Protein AF-H6NMC0-F1 (afdb_monomer_lite)

Structure (mmCIF, N/CA/C/O backbone):
data_AF-H6NMC0-F1
#
_entry.id   AF-H6NMC0-F1
#
loop_
_atom_site.group_PDB
_atom_site.id
_atom_site.type_symbol
_atom_site.label_atom_id
_atom_site.label_alt_id
_atom_site.label_comp_id
_atom_site.label_asym_id
_atom_site.label_entity_id
_atom_site.label_seq_id
_atom_site.pdbx_PDB_ins_code
_atom_site.Cartn_x
_atom_site.Cartn_y
_atom_site.Cartn_z
_atom_site.occupancy
_atom_site.B_iso_or_equiv
_atom_site.auth_seq_id
_atom_site.auth_comp_id
_atom_site.auth_asym_id
_atom_site.auth_atom_id
_atom_site.pdbx_PDB_model_num
ATOM 1 N N . MET A 1 1 ? -1.147 -31.327 -18.071 1.00 37.16 1 MET A N 1
ATOM 2 C CA . MET A 1 1 ? -0.673 -30.340 -17.077 1.00 37.16 1 MET A CA 1
ATOM 3 C C . MET A 1 1 ? -1.137 -28.963 -17.533 1.00 37.16 1 MET A C 1
ATOM 5 O O . MET A 1 1 ? -0.573 -28.485 -18.507 1.00 37.16 1 MET A O 1
ATOM 9 N N . PRO A 1 2 ? -2.196 -28.378 -16.947 1.00 47.16 2 PRO A N 1
ATOM 10 C CA . PRO A 1 2 ? -2.713 -27.077 -17.358 1.00 47.16 2 PRO A CA 1
ATOM 11 C C . PRO A 1 2 ? -2.419 -25.996 -16.307 1.00 47.16 2 PRO A C 1
ATOM 13 O O . PRO A 1 2 ? -2.802 -26.132 -15.151 1.00 47.16 2 PRO A O 1
ATOM 16 N N . ALA A 1 3 ? -1.753 -24.928 -16.734 1.00 42.31 3 ALA A N 1
ATOM 17 C CA . ALA A 1 3 ? -1.979 -23.556 -16.263 1.00 42.31 3 ALA A CA 1
ATOM 18 C C . ALA A 1 3 ? -1.480 -22.569 -17.339 1.00 42.31 3 ALA A C 1
ATOM 20 O O . ALA A 1 3 ? -0.868 -21.547 -17.054 1.00 42.31 3 ALA A O 1
ATOM 21 N N . ALA A 1 4 ? -1.718 -22.932 -18.603 1.00 42.09 4 ALA A N 1
ATOM 22 C CA . ALA A 1 4 ? -1.765 -22.002 -19.717 1.00 42.09 4 ALA A CA 1
ATOM 23 C C . ALA A 1 4 ? -3.139 -21.322 -19.648 1.00 42.09 4 ALA A C 1
ATOM 25 O O . ALA A 1 4 ? -4.124 -21.895 -20.104 1.00 42.09 4 ALA A O 1
ATOM 26 N N . ALA A 1 5 ? -3.213 -20.192 -18.949 1.00 43.25 5 ALA A N 1
ATOM 27 C CA . ALA A 1 5 ? -4.361 -19.284 -18.938 1.00 43.25 5 ALA A CA 1
ATOM 28 C C . ALA A 1 5 ? -3.937 -17.951 -18.296 1.00 43.25 5 ALA A C 1
ATOM 30 O O . ALA A 1 5 ? -4.336 -17.628 -1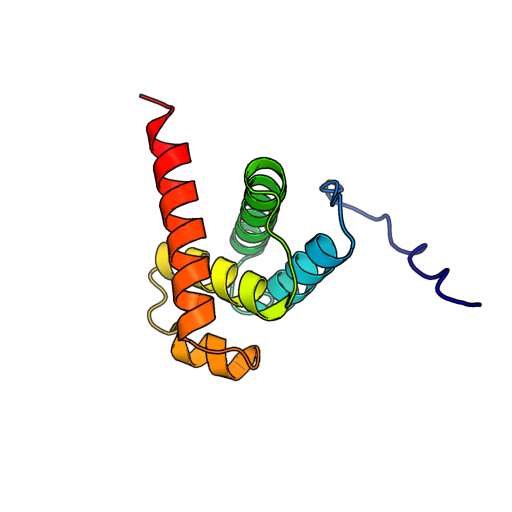7.183 1.00 43.25 5 ALA A O 1
ATOM 31 N N . ALA A 1 6 ? -3.067 -17.217 -18.985 1.00 46.19 6 ALA A N 1
ATOM 32 C CA . ALA A 1 6 ? -2.871 -15.779 -18.777 1.00 46.19 6 ALA A CA 1
ATOM 33 C C . ALA A 1 6 ? -2.675 -15.072 -20.132 1.00 46.19 6 ALA A C 1
ATOM 35 O O . ALA A 1 6 ? -2.026 -14.038 -20.238 1.00 46.19 6 ALA A O 1
ATOM 36 N N . GLU A 1 7 ? -3.225 -15.665 -21.190 1.00 54.56 7 GLU A N 1
ATOM 37 C CA . GLU A 1 7 ? -3.480 -14.968 -22.440 1.00 54.56 7 GLU A CA 1
ATOM 38 C C . GLU A 1 7 ? -4.963 -14.612 -22.382 1.00 54.56 7 GLU A C 1
ATOM 40 O O . GLU A 1 7 ? -5.767 -15.537 -22.324 1.00 54.56 7 GLU A O 1
ATOM 45 N N . GLU A 1 8 ? -5.272 -13.317 -22.225 1.00 49.88 8 GLU A N 1
ATOM 46 C CA . GLU A 1 8 ? -6.530 -12.590 -22.522 1.00 49.88 8 GLU A CA 1
ATOM 47 C C . GLU A 1 8 ? -6.623 -11.352 -21.596 1.00 49.88 8 GLU A C 1
ATOM 49 O O . GLU A 1 8 ? -7.118 -11.455 -20.477 1.00 49.88 8 GLU A O 1
ATOM 54 N N . ALA A 1 9 ? -6.101 -10.201 -22.063 1.00 40.97 9 ALA A N 1
ATOM 55 C CA . ALA A 1 9 ? -6.575 -8.817 -21.813 1.00 40.97 9 ALA A CA 1
ATOM 56 C C . ALA A 1 9 ? -5.459 -7.758 -21.983 1.00 40.97 9 ALA A C 1
ATOM 58 O O . ALA A 1 9 ? -5.190 -6.946 -21.101 1.00 40.97 9 ALA A O 1
ATOM 59 N N . CYS A 1 10 ? -4.834 -7.700 -23.163 1.00 33.59 10 CYS A N 1
ATOM 60 C CA . CYS A 1 10 ? -4.203 -6.458 -23.602 1.00 33.59 10 CYS A CA 1
ATOM 61 C C . CYS A 1 10 ? -5.309 -5.542 -24.145 1.00 33.59 10 CYS A C 1
ATOM 63 O O . CYS A 1 10 ? -5.730 -5.676 -25.293 1.00 33.59 10 CYS A O 1
ATOM 65 N N . SER A 1 11 ? -5.830 -4.639 -23.318 1.00 40.38 11 SER A N 1
ATOM 66 C CA . SER A 1 11 ? -6.494 -3.426 -23.801 1.00 40.38 11 SER A CA 1
ATOM 67 C C . SER A 1 11 ? -6.404 -2.306 -22.769 1.00 40.38 11 SER A C 1
ATOM 69 O O . SER A 1 11 ? -7.081 -2.315 -21.750 1.00 40.38 11 SER A O 1
ATOM 71 N N . ALA A 1 12 ? -5.582 -1.325 -23.146 1.00 42.84 12 ALA A N 1
ATOM 72 C CA . ALA A 1 12 ? -5.560 0.066 -22.707 1.00 42.84 12 ALA A CA 1
ATOM 73 C C . ALA A 1 12 ? -5.052 0.383 -21.286 1.00 42.84 12 ALA A C 1
ATOM 75 O O . ALA A 1 12 ? -5.828 0.625 -20.368 1.00 42.84 12 ALA A O 1
ATOM 76 N N . GLY A 1 13 ? -3.729 0.577 -21.192 1.00 38.56 13 GLY A N 1
ATOM 77 C CA . GLY A 1 13 ? -3.136 1.578 -20.296 1.00 38.56 13 GLY A CA 1
ATOM 78 C C . GLY A 1 13 ? -1.835 1.141 -19.630 1.00 38.56 13 GLY A C 1
ATOM 79 O O . GLY A 1 13 ? -1.877 0.735 -18.481 1.00 38.56 13 GLY A O 1
ATOM 80 N N . GLU A 1 14 ? -0.704 1.269 -20.335 1.00 42.09 14 GLU A N 1
ATOM 81 C CA . GLU A 1 14 ? 0.666 1.139 -19.796 1.00 42.09 14 GLU A CA 1
ATOM 82 C C . GLU A 1 14 ? 0.930 -0.188 -19.049 1.00 42.09 14 GLU A C 1
ATOM 84 O O . GLU A 1 14 ? 0.782 -0.292 -17.833 1.00 42.09 14 GLU A O 1
ATOM 89 N N . ALA A 1 15 ? 1.324 -1.236 -19.781 1.00 48.22 15 ALA A N 1
ATOM 90 C CA . ALA A 1 15 ? 1.654 -2.534 -19.193 1.00 48.22 15 ALA A CA 1
ATOM 91 C C . ALA A 1 15 ? 2.910 -2.425 -18.309 1.00 48.22 15 ALA A C 1
ATOM 93 O O . ALA A 1 15 ? 4.037 -2.593 -18.776 1.00 48.22 15 ALA A O 1
ATOM 94 N N . LEU A 1 16 ? 2.712 -2.125 -17.025 1.00 57.19 16 LEU A N 1
ATOM 95 C CA . LEU A 1 16 ? 3.740 -2.231 -15.995 1.00 57.19 16 LEU A CA 1
ATOM 96 C C . LEU A 1 16 ? 4.288 -3.662 -16.030 1.00 57.19 16 LEU A C 1
ATOM 98 O O . LEU A 1 16 ? 3.554 -4.619 -15.796 1.00 57.19 16 LEU A O 1
ATOM 102 N N . GLN A 1 17 ? 5.564 -3.818 -16.389 1.00 58.62 17 GLN A N 1
ATOM 103 C CA . GLN A 1 17 ? 6.180 -5.136 -16.516 1.00 58.62 17 GLN A CA 1
ATOM 104 C C . GLN A 1 17 ? 6.380 -5.741 -15.125 1.00 58.62 17 GLN A C 1
ATOM 106 O O . GLN A 1 17 ? 7.329 -5.411 -14.412 1.00 58.62 17 GLN A O 1
ATOM 111 N N . TRP A 1 18 ? 5.469 -6.621 -14.721 1.00 69.19 18 TRP A N 1
ATOM 112 C CA . TRP A 1 18 ? 5.599 -7.398 -13.496 1.00 69.19 18 TRP A CA 1
ATOM 113 C C . TRP A 1 18 ? 6.515 -8.592 -13.756 1.00 69.19 18 TRP A C 1
ATOM 115 O O . TRP A 1 18 ? 6.207 -9.467 -14.558 1.00 69.19 18 TRP A O 1
ATOM 125 N N . ASN A 1 19 ? 7.658 -8.637 -13.072 1.00 66.31 19 ASN A N 1
ATOM 126 C CA . ASN A 1 19 ? 8.630 -9.720 -13.248 1.00 66.31 19 ASN A CA 1
ATOM 127 C C . ASN A 1 19 ? 8.184 -11.048 -12.595 1.00 66.31 19 ASN A C 1
ATOM 129 O O . ASN A 1 19 ? 8.813 -12.080 -12.811 1.00 66.31 19 ASN A O 1
ATOM 133 N N . ASP A 1 20 ? 7.113 -11.016 -11.795 1.00 73.31 20 ASP A N 1
ATOM 134 C CA . ASP A 1 20 ? 6.547 -12.153 -11.071 1.00 73.31 20 ASP A CA 1
ATOM 135 C C . ASP A 1 20 ? 5.008 -12.077 -11.110 1.00 73.31 20 ASP A C 1
ATOM 137 O O . ASP A 1 20 ? 4.452 -11.006 -10.835 1.00 73.31 20 ASP A O 1
ATOM 141 N N . PRO A 1 21 ? 4.294 -13.194 -11.354 1.00 77.06 21 PRO A N 1
ATOM 142 C CA . PRO A 1 21 ? 2.824 -13.220 -11.361 1.00 77.06 21 PRO A CA 1
ATOM 143 C C . PRO A 1 21 ? 2.227 -12.851 -9.995 1.00 77.06 21 PRO A C 1
ATOM 145 O O . PRO A 1 21 ? 1.111 -12.353 -9.891 1.00 77.06 21 PRO A O 1
ATOM 148 N N . LEU A 1 22 ? 3.000 -13.034 -8.922 1.00 80.00 22 LEU A N 1
ATOM 149 C CA . LEU A 1 22 ? 2.625 -12.610 -7.577 1.00 80.00 22 LEU A CA 1
ATOM 150 C C . LEU A 1 22 ? 2.565 -11.083 -7.443 1.00 80.00 22 LEU A C 1
ATOM 152 O O . LEU A 1 22 ? 1.771 -10.578 -6.654 1.00 80.00 22 LEU A O 1
ATOM 156 N N . TYR A 1 23 ? 3.391 -10.340 -8.184 1.00 81.44 23 TYR A N 1
ATOM 157 C CA . TYR A 1 23 ? 3.376 -8.876 -8.147 1.00 81.44 23 TYR A CA 1
ATOM 158 C C . TYR A 1 23 ? 2.158 -8.315 -8.872 1.00 81.44 23 TYR A C 1
ATOM 160 O O . TYR A 1 23 ? 1.529 -7.387 -8.364 1.00 81.44 23 TYR A O 1
ATOM 168 N N . GLU A 1 24 ? 1.793 -8.923 -9.999 1.00 81.00 24 GLU A N 1
ATOM 169 C CA . GLU A 1 24 ? 0.562 -8.605 -10.720 1.00 81.00 24 GLU A CA 1
ATOM 170 C C . GLU A 1 24 ? -0.673 -8.895 -9.858 1.00 81.00 24 GLU A C 1
ATOM 172 O O . GLU A 1 24 ? -1.555 -8.048 -9.733 1.00 81.00 24 GLU A O 1
ATOM 177 N N . GLN A 1 25 ? -0.699 -10.039 -9.168 1.00 83.00 25 GLN A N 1
ATOM 178 C CA . GLN A 1 25 ? -1.808 -10.392 -8.282 1.00 83.00 25 GLN A CA 1
ATOM 179 C C . GLN A 1 25 ? -1.984 -9.386 -7.132 1.00 83.00 25 GLN A C 1
ATOM 181 O O . GLN A 1 25 ? -3.109 -9.007 -6.817 1.00 83.00 25 GLN A O 1
ATOM 186 N N . VAL A 1 26 ? -0.884 -8.896 -6.543 1.00 84.31 26 VAL A N 1
ATOM 187 C CA . VAL A 1 26 ? -0.943 -7.818 -5.538 1.00 84.31 26 VAL A CA 1
ATOM 188 C C . VAL A 1 26 ? -1.543 -6.547 -6.126 1.00 84.31 26 VAL A C 1
ATOM 190 O O . VAL A 1 26 ? -2.369 -5.921 -5.468 1.00 84.31 26 VAL A O 1
ATOM 193 N N . ALA A 1 27 ? -1.131 -6.160 -7.337 1.00 83.62 27 ALA A N 1
ATOM 194 C CA . ALA A 1 27 ? -1.664 -4.979 -8.004 1.00 83.62 27 ALA A CA 1
ATOM 195 C C . ALA A 1 27 ? -3.171 -5.121 -8.258 1.00 83.62 27 ALA A C 1
ATOM 197 O O . ALA A 1 27 ? -3.917 -4.185 -7.992 1.00 83.62 27 ALA A O 1
ATOM 198 N N . HIS A 1 28 ? -3.624 -6.303 -8.680 1.00 82.94 28 HIS A N 1
ATOM 199 C CA . HIS A 1 28 ? -5.041 -6.589 -8.886 1.00 82.94 28 HIS A CA 1
ATOM 200 C C . HIS A 1 28 ? -5.842 -6.486 -7.582 1.00 82.94 28 HIS A C 1
ATOM 202 O O . HIS A 1 28 ? -6.800 -5.720 -7.514 1.00 82.94 28 HIS A O 1
ATOM 208 N N . GLU A 1 29 ? -5.419 -7.183 -6.520 1.00 83.75 29 GLU A N 1
ATOM 209 C CA . GLU A 1 29 ? -6.089 -7.135 -5.209 1.00 83.75 29 GLU A CA 1
ATOM 210 C C . GLU A 1 29 ? -6.120 -5.712 -4.631 1.00 83.75 29 GLU A C 1
ATOM 212 O O . GLU A 1 29 ? -7.113 -5.291 -4.038 1.00 83.75 29 GLU A O 1
ATOM 217 N N . LEU A 1 30 ? -5.036 -4.957 -4.821 1.00 83.75 30 LEU A N 1
ATOM 218 C CA . LEU A 1 30 ? -4.932 -3.559 -4.418 1.00 83.75 30 LEU A CA 1
ATOM 219 C C . LEU A 1 30 ? -5.924 -2.680 -5.187 1.00 83.75 30 LEU A C 1
ATOM 221 O O . LEU A 1 30 ? -6.651 -1.896 -4.577 1.00 83.75 30 LEU A O 1
ATOM 225 N N . THR A 1 31 ? -5.959 -2.809 -6.514 1.00 83.50 31 THR A N 1
ATOM 226 C CA . THR A 1 31 ? -6.875 -2.059 -7.374 1.00 83.50 31 THR A CA 1
ATOM 227 C C . THR A 1 31 ? -8.320 -2.385 -7.036 1.00 83.50 31 THR A C 1
ATOM 229 O O . THR A 1 31 ? -9.106 -1.461 -6.854 1.00 83.50 31 THR A O 1
ATOM 232 N N . GLU A 1 32 ? -8.679 -3.656 -6.867 1.00 82.88 32 GLU A N 1
ATOM 233 C CA . GLU A 1 32 ? -10.025 -4.054 -6.439 1.00 82.88 32 GLU A CA 1
ATOM 234 C C . GLU A 1 32 ? -10.373 -3.508 -5.048 1.00 82.88 32 GLU A C 1
ATOM 236 O O . GLU A 1 32 ? -11.472 -2.996 -4.842 1.00 82.88 32 GLU A O 1
ATOM 241 N N . GLY A 1 33 ? -9.430 -3.556 -4.101 1.00 75.19 33 GLY A N 1
ATOM 242 C CA . GLY A 1 33 ? -9.618 -3.044 -2.742 1.00 75.19 33 GLY A CA 1
ATOM 243 C C . GLY A 1 33 ? -9.826 -1.527 -2.680 1.00 75.19 33 GLY A C 1
ATOM 244 O O . GLY A 1 33 ? -10.590 -1.038 -1.833 1.00 75.19 33 GLY A O 1
ATOM 245 N N . MET A 1 34 ? -9.186 -0.798 -3.601 1.00 76.88 34 MET A N 1
ATOM 246 C CA . MET A 1 34 ? -9.307 0.651 -3.736 1.00 76.88 34 MET A CA 1
ATOM 247 C C . MET A 1 34 ? -10.465 1.108 -4.626 1.00 76.88 34 MET A C 1
ATOM 249 O O . MET A 1 34 ? -10.988 2.212 -4.433 1.00 76.88 34 MET A O 1
ATOM 253 N N . THR A 1 35 ? -10.872 0.288 -5.593 1.00 77.56 35 THR A N 1
ATOM 254 C CA . THR A 1 35 ? -11.953 0.616 -6.524 1.00 77.56 35 THR A CA 1
ATOM 255 C C . THR A 1 35 ? -13.235 0.882 -5.738 1.00 77.56 35 THR A C 1
ATOM 257 O O . THR A 1 35 ? -13.660 0.095 -4.894 1.00 77.56 35 THR A O 1
ATOM 260 N N . GLY A 1 36 ? -13.837 2.051 -5.967 1.00 76.50 36 GLY A N 1
ATOM 261 C CA . GLY A 1 36 ? -15.031 2.508 -5.249 1.00 76.50 36 GLY A CA 1
ATOM 262 C C . GLY A 1 36 ? -14.768 3.242 -3.925 1.00 76.50 36 GLY A C 1
ATOM 263 O O . GLY A 1 36 ? -15.713 3.780 -3.352 1.00 76.50 36 GLY A O 1
ATOM 264 N N . ARG A 1 37 ? -13.517 3.312 -3.441 1.00 73.69 37 ARG A N 1
ATOM 265 C CA . ARG A 1 37 ? -13.125 4.130 -2.271 1.00 73.69 37 ARG A CA 1
ATOM 266 C C . ARG A 1 37 ? -12.139 5.249 -2.597 1.00 73.69 37 ARG A C 1
ATOM 268 O O . ARG A 1 37 ? -12.113 6.242 -1.876 1.00 73.69 37 ARG A O 1
ATOM 275 N N . TYR A 1 38 ? -11.347 5.078 -3.649 1.00 80.69 38 TYR A N 1
ATOM 276 C CA . TYR A 1 38 ? -10.324 6.020 -4.094 1.00 80.69 38 TYR A CA 1
ATOM 277 C C . TYR A 1 38 ? -10.561 6.409 -5.555 1.00 80.69 38 TYR A C 1
ATOM 279 O O . TYR A 1 38 ? -11.237 5.676 -6.282 1.00 80.69 38 TYR A O 1
ATOM 287 N N . GLY A 1 39 ? -10.018 7.552 -5.981 1.00 80.44 39 GLY A N 1
ATOM 288 C CA . GLY A 1 39 ? -10.053 7.962 -7.380 1.00 80.44 39 GLY A CA 1
ATOM 289 C C . GLY A 1 39 ? -9.085 7.154 -8.247 1.00 80.44 39 GLY A C 1
ATOM 290 O O . GLY A 1 39 ? -8.113 6.572 -7.761 1.00 80.44 39 GLY A O 1
ATOM 291 N N . ASP A 1 40 ? -9.312 7.152 -9.559 1.00 80.50 40 ASP A N 1
ATOM 292 C CA . ASP A 1 40 ? -8.451 6.478 -10.540 1.00 80.50 40 ASP A CA 1
ATOM 293 C C . ASP A 1 40 ? -6.990 6.968 -10.513 1.00 80.50 40 ASP A C 1
ATOM 295 O O . ASP A 1 40 ? -6.073 6.241 -10.902 1.00 80.50 40 ASP A O 1
ATOM 299 N N . GLU A 1 41 ? -6.749 8.209 -10.084 1.00 80.56 41 GLU A N 1
ATOM 300 C CA . GLU A 1 41 ? -5.400 8.762 -9.896 1.00 80.56 41 GLU A CA 1
ATOM 301 C C . GLU A 1 41 ? -4.692 8.156 -8.679 1.00 80.56 41 GLU A C 1
ATOM 303 O O . GLU A 1 41 ? -3.514 7.794 -8.764 1.00 80.56 41 GLU A O 1
ATOM 308 N N . GLU A 1 42 ? -5.407 7.965 -7.569 1.00 81.19 42 GLU A N 1
ATOM 309 C CA . GLU A 1 42 ? -4.875 7.303 -6.378 1.00 81.19 42 GLU A CA 1
ATOM 310 C C . GLU A 1 42 ? -4.563 5.836 -6.657 1.00 81.19 42 GLU A C 1
ATOM 312 O O . GLU A 1 42 ? -3.498 5.359 -6.269 1.00 81.19 42 GLU A O 1
ATOM 317 N N . ILE A 1 43 ? -5.459 5.137 -7.361 1.00 85.06 43 ILE A N 1
ATOM 318 C CA . ILE A 1 43 ? -5.268 3.733 -7.745 1.00 85.06 43 ILE A CA 1
ATOM 319 C C . ILE A 1 43 ? -4.024 3.601 -8.623 1.00 85.06 43 ILE A C 1
ATOM 321 O O . ILE A 1 43 ? -3.140 2.798 -8.326 1.00 85.06 43 ILE A O 1
ATOM 325 N N . ARG A 1 44 ? -3.897 4.433 -9.665 1.00 82.44 44 ARG A N 1
ATOM 326 C CA . ARG A 1 44 ? -2.697 4.443 -10.516 1.00 82.44 44 ARG A CA 1
ATOM 327 C C . ARG A 1 44 ? -1.435 4.762 -9.724 1.00 82.44 44 ARG A C 1
ATOM 329 O O . ARG A 1 44 ? -0.419 4.101 -9.918 1.00 82.44 44 ARG A O 1
ATOM 336 N N . SER A 1 45 ? -1.504 5.714 -8.797 1.00 81.81 45 SER A N 1
ATOM 337 C CA . SER A 1 45 ? -0.382 6.051 -7.916 1.00 81.81 45 SER A CA 1
ATOM 338 C C . SER A 1 45 ? 0.015 4.882 -7.012 1.00 81.81 45 SER A C 1
ATOM 340 O O . SER A 1 45 ? 1.202 4.638 -6.807 1.00 81.81 45 SER A O 1
ATOM 342 N N . ALA A 1 46 ? -0.961 4.143 -6.484 1.00 83.50 46 ALA A N 1
ATOM 343 C CA . ALA A 1 46 ? -0.743 2.971 -5.646 1.00 83.50 46 ALA A CA 1
ATOM 344 C C . ALA A 1 46 ? -0.038 1.851 -6.424 1.00 83.50 46 ALA A C 1
ATOM 346 O O . ALA A 1 46 ? 0.955 1.293 -5.956 1.00 83.50 46 ALA A O 1
ATOM 347 N N . VAL A 1 47 ? -0.518 1.568 -7.637 1.00 83.69 47 VAL A N 1
ATOM 348 C CA . VAL A 1 47 ? 0.040 0.538 -8.519 1.00 83.69 47 VAL A CA 1
ATOM 349 C C . VAL A 1 47 ? 1.440 0.925 -9.013 1.00 83.69 47 VAL A C 1
ATOM 351 O O . VAL A 1 47 ? 2.340 0.088 -9.001 1.00 83.69 47 VAL A O 1
ATOM 354 N N . ALA A 1 48 ? 1.667 2.191 -9.373 1.00 82.50 48 ALA A N 1
ATOM 355 C CA . ALA A 1 48 ? 2.989 2.683 -9.766 1.00 82.50 48 ALA A CA 1
ATOM 356 C C . ALA A 1 48 ? 4.005 2.585 -8.616 1.00 82.50 48 ALA A C 1
ATOM 358 O O . ALA A 1 48 ? 5.137 2.148 -8.814 1.00 82.50 48 ALA A O 1
ATOM 359 N N . LEU A 1 49 ? 3.585 2.931 -7.395 1.00 81.94 49 LEU A N 1
ATOM 360 C CA . LEU A 1 49 ? 4.413 2.794 -6.198 1.00 81.94 49 LEU A CA 1
ATOM 361 C C . LEU A 1 49 ? 4.756 1.333 -5.913 1.00 81.94 49 LEU A C 1
ATOM 363 O O . LEU A 1 49 ? 5.899 1.015 -5.587 1.00 81.94 49 LEU A O 1
ATOM 367 N N . TRP A 1 50 ? 3.772 0.443 -6.051 1.00 85.12 50 TR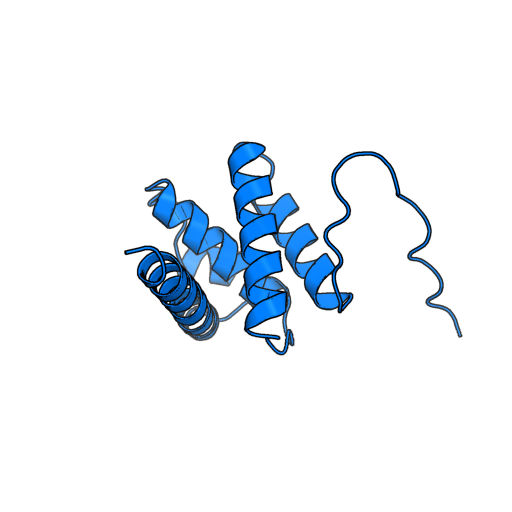P A N 1
ATOM 368 C CA . TRP A 1 50 ? 3.994 -0.990 -5.930 1.00 85.12 50 TRP A CA 1
ATOM 369 C C . TRP A 1 50 ? 5.000 -1.491 -6.973 1.00 85.12 50 TRP A C 1
ATOM 371 O O . TRP A 1 50 ? 5.919 -2.229 -6.624 1.00 85.12 50 TRP A O 1
ATOM 381 N N . ASN A 1 51 ? 4.896 -1.033 -8.223 1.00 82.38 51 ASN A N 1
ATOM 382 C CA . ASN A 1 51 ? 5.838 -1.389 -9.278 1.00 82.38 51 ASN A CA 1
ATOM 383 C C . ASN A 1 51 ? 7.275 -0.961 -8.948 1.00 82.38 51 ASN A C 1
ATOM 385 O O . ASN A 1 51 ? 8.161 -1.817 -8.917 1.00 82.38 51 ASN A O 1
ATOM 389 N N . ASP A 1 52 ? 7.499 0.307 -8.592 1.00 82.38 52 ASP A N 1
ATOM 390 C CA . ASP A 1 52 ? 8.838 0.799 -8.229 1.00 82.38 52 ASP A CA 1
ATOM 391 C C . ASP A 1 52 ? 9.413 0.026 -7.026 1.00 82.38 52 ASP A C 1
ATOM 393 O O . ASP A 1 52 ? 10.561 -0.424 -7.053 1.00 82.38 52 ASP A O 1
ATOM 397 N N . PHE A 1 53 ? 8.585 -0.252 -6.014 1.00 81.00 53 PHE A N 1
ATOM 398 C CA . PHE A 1 53 ? 8.990 -1.055 -4.860 1.00 81.00 53 PHE A CA 1
ATOM 399 C C . PHE A 1 53 ? 9.404 -2.482 -5.254 1.00 81.00 53 PHE A C 1
ATOM 401 O O . PHE A 1 53 ? 10.426 -2.989 -4.785 1.00 81.00 53 PHE A O 1
ATOM 408 N N . THR A 1 54 ? 8.651 -3.141 -6.143 1.00 79.31 54 THR A N 1
ATOM 409 C CA . THR A 1 54 ? 9.005 -4.492 -6.608 1.00 79.31 54 THR A CA 1
ATOM 410 C C . THR A 1 54 ? 10.311 -4.522 -7.395 1.00 79.31 54 THR A C 1
ATOM 412 O O . THR A 1 54 ? 11.100 -5.447 -7.207 1.00 79.31 54 THR A O 1
ATOM 415 N N . ILE A 1 55 ? 10.583 -3.493 -8.202 1.00 76.12 55 ILE A N 1
ATOM 416 C CA . ILE A 1 55 ? 11.814 -3.377 -8.992 1.00 76.12 55 ILE A CA 1
ATOM 417 C C . ILE A 1 55 ? 13.025 -3.154 -8.083 1.00 76.12 55 ILE A C 1
ATOM 419 O O . ILE A 1 55 ? 14.067 -3.778 -8.274 1.00 76.12 55 ILE A O 1
ATOM 423 N N . ARG A 1 56 ? 12.908 -2.275 -7.083 1.00 74.62 56 ARG A N 1
ATOM 424 C CA . ARG A 1 56 ? 14.052 -1.897 -6.242 1.00 74.62 56 ARG A CA 1
ATOM 425 C C . ARG A 1 56 ? 14.322 -2.854 -5.098 1.00 74.62 56 ARG A C 1
ATOM 427 O O . ARG A 1 56 ? 15.475 -3.073 -4.742 1.00 74.62 56 ARG A O 1
ATOM 434 N N . THR A 1 57 ? 13.269 -3.363 -4.468 1.00 70.75 57 THR A N 1
ATOM 435 C CA . THR A 1 57 ? 13.389 -4.174 -3.253 1.00 70.75 57 THR A CA 1
ATOM 436 C C . THR A 1 57 ? 13.278 -5.666 -3.552 1.00 70.75 57 THR A C 1
ATOM 438 O O . THR A 1 57 ? 13.710 -6.476 -2.733 1.00 70.75 57 THR A O 1
ATOM 441 N N . THR A 1 58 ? 12.730 -6.053 -4.713 1.00 71.00 58 THR A N 1
ATOM 442 C CA . THR A 1 58 ? 12.476 -7.458 -5.095 1.00 71.00 58 THR A CA 1
ATOM 443 C C . THR A 1 58 ? 11.899 -8.273 -3.928 1.00 71.00 58 THR A C 1
ATOM 445 O O . THR A 1 58 ? 12.489 -9.266 -3.490 1.00 71.00 58 THR A O 1
ATOM 448 N N . PRO A 1 59 ? 10.799 -7.803 -3.310 1.00 70.50 59 PRO A N 1
ATOM 449 C CA . PRO A 1 59 ? 10.297 -8.402 -2.090 1.00 70.50 59 PRO A CA 1
ATOM 450 C C . PRO A 1 59 ? 9.811 -9.825 -2.369 1.00 70.50 59 PRO A C 1
ATOM 452 O O . PRO A 1 59 ? 9.015 -10.058 -3.270 1.00 70.50 59 PRO A O 1
ATOM 455 N N . ALA A 1 60 ? 10.212 -10.786 -1.537 1.00 71.56 60 ALA A N 1
ATOM 456 C CA . ALA A 1 60 ? 9.673 -12.141 -1.619 1.00 71.56 60 ALA A CA 1
ATOM 457 C C . ALA A 1 60 ? 8.179 -12.147 -1.228 1.00 71.56 60 ALA A C 1
ATOM 459 O O . ALA A 1 60 ? 7.823 -12.219 -0.041 1.00 71.56 60 ALA A O 1
ATOM 460 N N . VAL A 1 61 ? 7.295 -12.061 -2.226 1.00 69.19 61 VAL A N 1
ATOM 461 C CA . VAL A 1 61 ? 5.839 -12.057 -2.045 1.00 69.19 61 VAL A CA 1
ATOM 462 C C . VAL A 1 61 ? 5.367 -13.471 -1.736 1.00 69.19 61 VAL A C 1
ATOM 464 O O . VAL A 1 61 ? 5.093 -14.278 -2.608 1.00 69.19 61 VAL A O 1
ATOM 467 N N . ARG A 1 62 ? 5.286 -13.801 -0.446 1.00 66.50 62 ARG A N 1
ATOM 468 C CA . ARG A 1 62 ? 4.700 -15.077 0.013 1.00 66.50 62 ARG A CA 1
ATOM 469 C C . ARG A 1 62 ? 3.191 -15.001 0.236 1.00 66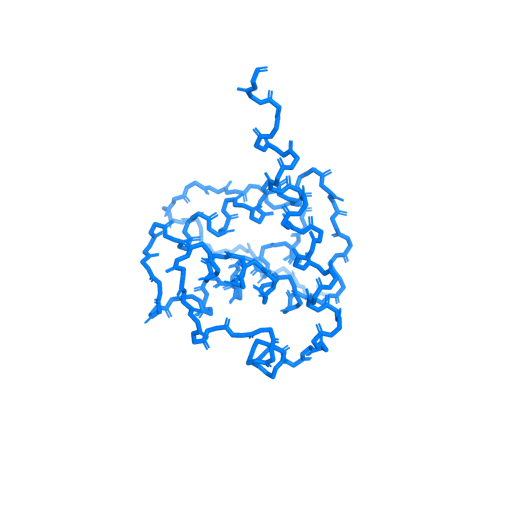.50 62 ARG A C 1
ATOM 471 O O . ARG A 1 62 ? 2.524 -16.027 0.248 1.00 66.50 62 ARG A O 1
ATOM 478 N N . LYS A 1 63 ? 2.673 -13.796 0.485 1.00 73.19 63 LYS A N 1
ATOM 479 C CA . LYS A 1 63 ? 1.250 -13.502 0.672 1.00 73.19 63 LYS A CA 1
ATOM 480 C C . LYS A 1 63 ? 0.955 -12.158 0.028 1.00 73.19 63 LYS A C 1
ATOM 482 O O . LYS A 1 63 ? 1.418 -11.131 0.527 1.00 73.19 63 LYS A O 1
ATOM 487 N N . THR A 1 64 ? 0.205 -12.191 -1.060 1.00 77.62 64 THR A N 1
ATOM 488 C CA . THR A 1 64 ? -0.146 -11.024 -1.869 1.00 77.62 64 THR A CA 1
ATOM 489 C C . THR A 1 64 ? -0.975 -10.018 -1.058 1.00 77.62 64 THR A C 1
ATOM 491 O O . THR A 1 64 ? -0.604 -8.849 -0.960 1.00 77.62 64 THR A O 1
ATOM 494 N N . GLY A 1 65 ? -1.954 -10.498 -0.284 1.00 78.00 65 GLY A N 1
ATOM 495 C CA . GLY A 1 65 ? -2.785 -9.656 0.587 1.00 78.00 65 GLY A CA 1
ATOM 496 C C . GLY A 1 65 ? -2.033 -8.830 1.646 1.00 78.00 65 GLY A C 1
ATOM 497 O O . GLY A 1 65 ? -2.512 -7.777 2.052 1.00 78.00 65 GLY A O 1
ATOM 498 N N . VAL A 1 66 ? -0.825 -9.233 2.078 1.00 83.25 66 VAL A N 1
ATOM 499 C CA . VAL A 1 66 ? -0.026 -8.418 3.024 1.00 83.25 66 VAL A CA 1
ATOM 500 C C . VAL A 1 66 ? 0.498 -7.155 2.338 1.00 83.25 66 VAL A C 1
ATOM 502 O O . VAL A 1 66 ? 0.534 -6.089 2.951 1.00 83.25 66 VAL A O 1
ATOM 505 N N . PHE A 1 67 ? 0.935 -7.283 1.085 1.00 83.06 67 PHE A N 1
ATOM 506 C CA . PHE A 1 67 ? 1.490 -6.169 0.326 1.00 83.06 67 PHE A CA 1
ATOM 507 C C . PHE A 1 67 ? 0.394 -5.255 -0.211 1.00 83.06 67 PHE A C 1
ATOM 509 O O . PHE A 1 67 ? 0.533 -4.043 -0.072 1.00 83.06 67 PHE A O 1
ATOM 516 N N . ALA A 1 68 ? -0.721 -5.814 -0.695 1.00 84.12 68 ALA A N 1
ATOM 517 C CA . ALA A 1 68 ? -1.894 -5.029 -1.080 1.00 84.12 68 ALA A CA 1
ATOM 518 C C . ALA A 1 68 ? -2.384 -4.166 0.098 1.00 84.12 68 ALA A C 1
ATOM 520 O O . ALA A 1 68 ? -2.477 -2.946 -0.017 1.00 84.12 68 ALA A O 1
ATOM 521 N N . ALA A 1 69 ? -2.547 -4.768 1.284 1.00 85.62 69 ALA A N 1
ATOM 522 C CA . ALA A 1 69 ? -2.881 -4.038 2.505 1.00 85.62 69 ALA A CA 1
ATOM 523 C C . ALA A 1 69 ? -1.851 -2.948 2.857 1.00 85.62 69 ALA A C 1
ATOM 525 O O . ALA A 1 69 ? -2.219 -1.852 3.275 1.00 85.62 69 ALA A O 1
ATOM 526 N N . ALA A 1 70 ? -0.553 -3.231 2.717 1.00 86.44 70 ALA A N 1
ATOM 527 C CA . ALA A 1 70 ? 0.488 -2.267 3.058 1.00 86.44 70 ALA A CA 1
ATOM 528 C C . ALA A 1 70 ? 0.482 -1.044 2.128 1.00 86.44 70 ALA A C 1
ATOM 530 O O . ALA A 1 70 ? 0.555 0.086 2.612 1.00 86.44 70 ALA A O 1
ATOM 531 N N . VAL A 1 71 ? 0.354 -1.259 0.816 1.00 85.38 71 VAL A N 1
ATOM 532 C CA . VAL A 1 71 ? 0.274 -0.177 -0.177 1.00 85.38 71 VAL A CA 1
ATOM 533 C C . VAL A 1 71 ? -1.006 0.637 0.028 1.00 85.38 71 VAL A C 1
ATOM 535 O O . VAL A 1 71 ? -0.945 1.868 0.068 1.00 85.38 71 VAL A O 1
ATOM 538 N N . GLU A 1 72 ? -2.148 -0.028 0.249 1.00 84.56 72 GLU A N 1
ATOM 539 C CA . GLU A 1 72 ? -3.424 0.642 0.533 1.00 84.56 72 GLU A CA 1
ATOM 540 C C . GLU A 1 72 ? -3.332 1.535 1.770 1.00 84.56 72 GLU A C 1
ATOM 542 O O . GLU A 1 72 ? -3.764 2.688 1.741 1.00 84.56 72 GLU A O 1
ATOM 547 N N . PHE A 1 73 ? -2.686 1.050 2.832 1.00 85.94 73 PHE A N 1
ATOM 548 C CA . PHE A 1 73 ? -2.464 1.836 4.040 1.00 85.94 73 PHE A CA 1
ATOM 549 C C . PHE A 1 73 ? -1.614 3.089 3.787 1.00 85.94 73 PHE A C 1
ATOM 551 O O . PHE A 1 73 ? -1.931 4.158 4.309 1.00 85.94 73 PHE A O 1
ATOM 558 N N . CYS A 1 74 ? -0.544 2.981 2.994 1.00 83.88 74 CYS A N 1
ATOM 559 C CA . CYS A 1 74 ? 0.312 4.122 2.661 1.00 83.88 74 CYS A CA 1
ATOM 560 C C . CYS A 1 74 ? -0.462 5.210 1.911 1.00 83.88 74 CYS A C 1
ATOM 562 O O . CYS A 1 74 ? -0.367 6.389 2.255 1.00 83.88 74 CYS A O 1
ATOM 564 N N . ILE A 1 75 ? -1.266 4.818 0.922 1.00 83.38 75 ILE A N 1
ATOM 565 C CA . ILE A 1 75 ? -2.106 5.746 0.161 1.00 83.38 75 ILE A CA 1
ATOM 566 C C . ILE A 1 75 ? -3.164 6.368 1.074 1.00 83.38 75 ILE A C 1
ATOM 568 O O . ILE A 1 75 ? -3.288 7.589 1.122 1.00 83.38 75 ILE A O 1
ATOM 572 N N . ALA A 1 76 ? -3.843 5.570 1.900 1.00 83.38 76 ALA A N 1
ATOM 573 C CA . ALA A 1 76 ? -4.817 6.088 2.854 1.00 83.38 76 ALA A CA 1
ATOM 574 C C . ALA A 1 76 ? -4.219 7.097 3.847 1.00 83.38 76 ALA A C 1
ATOM 576 O O . ALA A 1 76 ? -4.844 8.124 4.120 1.00 83.38 76 ALA A O 1
ATOM 577 N N . GLN A 1 77 ? -3.005 6.842 4.351 1.00 82.56 77 GLN A N 1
ATOM 578 C CA . GLN A 1 77 ? -2.282 7.804 5.182 1.00 82.56 77 GLN A CA 1
ATOM 579 C C . GLN A 1 77 ? -1.983 9.099 4.425 1.00 82.56 77 GLN A C 1
ATOM 581 O O . GLN A 1 77 ? -2.201 10.172 4.982 1.00 82.56 77 GLN A O 1
ATOM 586 N N . LYS A 1 78 ? -1.538 9.021 3.161 1.00 78.00 78 LYS A N 1
ATOM 587 C CA . LYS A 1 78 ? -1.302 10.213 2.328 1.00 78.00 78 LYS A CA 1
ATOM 588 C C . LYS A 1 78 ? -2.569 11.044 2.124 1.00 78.00 78 LYS A C 1
ATOM 590 O O . LYS A 1 78 ? -2.489 12.265 2.134 1.00 78.00 78 LYS A O 1
ATOM 595 N N . LEU A 1 79 ? -3.727 10.400 1.976 1.00 78.25 79 LEU A N 1
ATOM 596 C CA . LEU A 1 79 ? -5.023 11.081 1.872 1.00 78.25 79 LEU A CA 1
ATOM 597 C C . LEU A 1 79 ? -5.576 11.580 3.217 1.00 78.25 79 LEU A C 1
ATOM 599 O O . LEU A 1 79 ? -6.643 12.186 3.243 1.00 78.25 79 LEU A O 1
ATOM 603 N N . GLY A 1 80 ? -4.921 11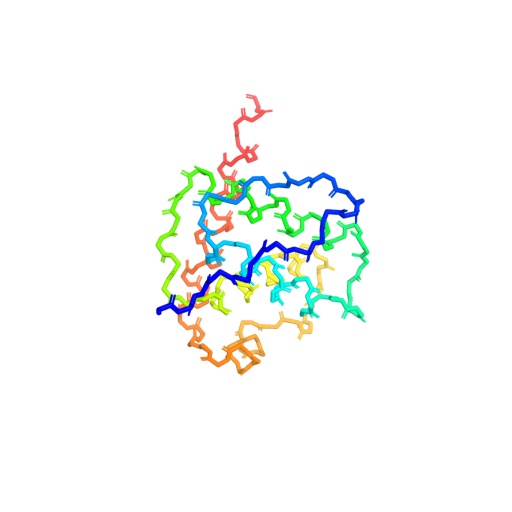.291 4.347 1.00 76.88 80 GLY A N 1
ATOM 604 C CA . GLY A 1 80 ? -5.456 11.607 5.675 1.00 76.88 80 GLY A CA 1
ATOM 605 C C . GLY A 1 80 ? -6.719 10.810 6.031 1.00 76.88 80 GLY A C 1
ATOM 606 O O . GLY A 1 80 ? -7.498 11.213 6.894 1.00 76.88 80 GLY A O 1
ATOM 607 N N . SER A 1 81 ? -6.944 9.669 5.373 1.00 74.00 81 SER A N 1
ATOM 608 C CA . SER A 1 81 ? -8.112 8.818 5.596 1.00 74.00 81 SER A CA 1
ATOM 609 C C . SER A 1 81 ? -7.957 7.996 6.875 1.00 74.00 81 SER A C 1
ATOM 611 O O . SER A 1 81 ? -7.587 6.824 6.842 1.00 74.00 81 SER A O 1
ATOM 613 N N . ALA A 1 82 ? -8.312 8.593 8.016 1.00 66.31 82 ALA A N 1
ATOM 614 C CA . ALA A 1 82 ? -8.273 7.951 9.339 1.00 66.31 82 ALA A CA 1
ATOM 615 C C . ALA A 1 82 ? -9.153 6.685 9.459 1.00 66.31 82 ALA A C 1
ATOM 617 O O . ALA A 1 82 ? -9.010 5.908 10.401 1.00 66.31 82 ALA A O 1
ATOM 618 N N . GLN A 1 83 ? -10.057 6.469 8.501 1.00 70.06 83 GLN A N 1
ATOM 619 C CA . GLN A 1 83 ? -10.956 5.314 8.437 1.00 70.06 83 GLN A CA 1
ATOM 620 C C . GLN A 1 83 ? -10.222 4.014 8.075 1.00 70.06 83 GLN A C 1
ATOM 622 O O . GLN A 1 83 ? -10.684 2.921 8.401 1.00 70.06 83 GLN A O 1
ATOM 627 N N . VAL A 1 84 ? -9.069 4.115 7.408 1.00 79.75 84 VAL A N 1
ATOM 628 C CA . VAL A 1 84 ? -8.283 2.958 6.979 1.00 79.75 84 VAL A CA 1
ATOM 629 C C . VAL A 1 84 ? -7.155 2.736 7.972 1.00 79.75 84 VAL A C 1
ATOM 631 O O . VAL A 1 84 ? -6.137 3.424 7.975 1.00 79.75 84 VAL A O 1
ATOM 634 N N . THR A 1 85 ? -7.348 1.753 8.845 1.00 80.69 85 THR A N 1
ATOM 635 C CA . THR A 1 85 ? -6.368 1.382 9.867 1.00 80.69 85 THR A CA 1
ATOM 636 C C . THR A 1 85 ? -5.687 0.064 9.519 1.00 80.69 85 THR A C 1
ATOM 638 O O . THR A 1 85 ? -6.262 -0.806 8.865 1.00 80.69 85 THR A O 1
ATOM 641 N N . LYS A 1 86 ? -4.462 -0.130 10.024 1.00 82.00 86 LYS A N 1
ATOM 642 C CA . LYS A 1 86 ? -3.725 -1.400 9.895 1.00 82.00 86 LYS A CA 1
ATOM 643 C C . LYS A 1 86 ? -4.539 -2.592 10.420 1.00 82.00 86 LYS A C 1
ATOM 645 O O . LYS A 1 86 ? -4.394 -3.688 9.899 1.00 82.00 86 LYS A O 1
ATOM 650 N N . ALA A 1 87 ? -5.387 -2.371 11.432 1.00 82.00 87 ALA A N 1
ATOM 651 C CA . ALA A 1 87 ? -6.294 -3.374 11.992 1.00 82.00 87 ALA A CA 1
ATOM 652 C C . ALA A 1 87 ? -7.433 -3.732 11.027 1.00 82.00 87 ALA A C 1
ATOM 654 O O . ALA A 1 87 ? -7.629 -4.907 10.735 1.00 82.00 87 ALA A O 1
ATOM 655 N N . ALA A 1 88 ? -8.107 -2.732 10.450 1.00 82.94 88 ALA A N 1
ATOM 656 C CA . ALA A 1 88 ? -9.160 -2.970 9.463 1.00 82.94 88 ALA A CA 1
ATOM 657 C C . ALA A 1 88 ? -8.629 -3.691 8.210 1.00 82.94 88 ALA A C 1
ATOM 659 O O . ALA A 1 88 ? -9.293 -4.564 7.654 1.00 82.94 88 ALA A O 1
ATOM 660 N N . LEU A 1 89 ? -7.411 -3.354 7.779 1.00 82.62 89 LEU A N 1
ATOM 661 C CA . LEU A 1 89 ? -6.749 -4.021 6.658 1.00 82.62 89 LEU A CA 1
ATOM 662 C C . LEU A 1 89 ? -6.285 -5.439 7.017 1.00 82.62 89 LEU A C 1
ATOM 664 O O . LEU A 1 89 ? -6.397 -6.344 6.197 1.00 82.62 89 LEU A O 1
ATOM 668 N N . ALA A 1 90 ? -5.814 -5.659 8.246 1.00 82.50 90 ALA A N 1
ATOM 669 C CA . ALA A 1 90 ? -5.461 -6.990 8.736 1.00 82.50 90 ALA A CA 1
ATOM 670 C C . ALA A 1 90 ? -6.643 -7.958 8.670 1.00 82.50 90 ALA A C 1
ATOM 672 O O . ALA A 1 90 ? -6.499 -9.070 8.163 1.00 82.50 90 ALA A O 1
ATOM 673 N N . GLU A 1 91 ? -7.818 -7.515 9.115 1.00 82.00 91 GLU A N 1
ATOM 674 C CA . GLU A 1 91 ? -9.038 -8.315 9.024 1.00 82.00 91 GLU A CA 1
ATOM 675 C C . GLU A 1 91 ? -9.474 -8.523 7.571 1.00 82.00 91 GLU A C 1
ATOM 677 O O . GLU A 1 91 ? -9.715 -9.659 7.167 1.00 82.00 91 GLU A O 1
ATOM 682 N N . ARG A 1 92 ? -9.501 -7.458 6.755 1.00 79.19 92 ARG A N 1
ATOM 683 C CA . ARG A 1 92 ? -9.963 -7.533 5.359 1.00 79.19 92 ARG A CA 1
ATOM 684 C C . ARG A 1 92 ? -9.131 -8.498 4.517 1.00 79.19 92 ARG A C 1
ATOM 686 O O . ARG A 1 92 ? -9.691 -9.308 3.788 1.00 79.19 92 ARG A O 1
ATOM 693 N N . TYR A 1 93 ? -7.809 -8.423 4.631 1.00 77.75 93 TYR A N 1
ATOM 694 C CA . TYR A 1 93 ? -6.900 -9.259 3.849 1.00 77.75 93 TYR A CA 1
ATOM 695 C C . TYR A 1 93 ? -6.532 -10.568 4.568 1.00 77.75 93 TYR A C 1
ATOM 697 O O . TYR A 1 93 ? -5.712 -11.329 4.061 1.00 77.75 93 TYR A O 1
ATOM 705 N N . SER A 1 94 ? -7.122 -10.861 5.740 1.00 78.12 94 SER A N 1
ATOM 706 C CA . SER A 1 94 ? -6.814 -12.049 6.559 1.00 78.12 94 SER A CA 1
ATOM 707 C C . SER A 1 94 ? -5.315 -12.217 6.847 1.00 78.12 94 SER A C 1
ATOM 709 O O . SER A 1 94 ? -4.724 -13.297 6.724 1.00 78.12 94 SER A O 1
ATOM 711 N N . VAL A 1 95 ? -4.669 -11.121 7.236 1.00 81.19 95 VAL A N 1
ATOM 712 C CA . VAL A 1 95 ? -3.234 -11.057 7.539 1.00 81.19 95 VAL A CA 1
ATOM 713 C C . VAL A 1 95 ? -3.006 -10.470 8.925 1.00 81.19 95 VAL A C 1
ATOM 715 O O . VAL A 1 95 ? -3.838 -9.759 9.470 1.00 81.19 95 VAL A O 1
ATOM 718 N N . SER A 1 96 ? -1.854 -10.749 9.529 1.00 83.94 96 SER A N 1
ATOM 719 C CA . SER A 1 96 ? -1.538 -10.209 10.851 1.00 83.94 96 SER A CA 1
ATOM 720 C C . SER A 1 96 ? -1.155 -8.729 10.767 1.00 83.94 96 SER A C 1
ATOM 722 O O . SER A 1 96 ? -0.302 -8.343 9.961 1.00 83.94 96 SER A O 1
ATOM 724 N N . THR A 1 97 ? -1.702 -7.913 11.672 1.00 83.50 97 THR A N 1
ATOM 725 C CA . THR A 1 97 ? -1.334 -6.494 11.849 1.00 83.50 97 THR A CA 1
ATOM 726 C C . THR A 1 97 ? 0.174 -6.299 12.002 1.00 83.50 97 THR A C 1
ATOM 728 O O . THR A 1 97 ? 0.729 -5.341 11.464 1.00 83.50 97 THR A O 1
ATOM 731 N N . SER A 1 98 ? 0.859 -7.224 12.681 1.00 83.06 98 SER A N 1
ATOM 732 C CA . SER A 1 98 ? 2.317 -7.222 12.843 1.00 83.06 98 SER A CA 1
ATOM 733 C C . SER A 1 98 ? 3.052 -7.312 11.503 1.00 83.06 98 SER A C 1
ATOM 735 O O . SER A 1 98 ? 4.021 -6.588 11.279 1.00 83.06 98 SER A O 1
ATOM 737 N N . THR A 1 99 ? 2.576 -8.157 10.583 1.00 83.25 99 THR A N 1
ATOM 738 C CA . THR A 1 99 ? 3.185 -8.315 9.257 1.00 83.25 99 THR A CA 1
ATOM 739 C C . THR A 1 99 ? 2.901 -7.103 8.378 1.00 83.25 99 THR A C 1
ATOM 741 O O . THR A 1 99 ? 3.835 -6.587 7.769 1.00 83.25 99 THR A O 1
ATOM 744 N N . ILE A 1 100 ? 1.658 -6.596 8.369 1.00 85.38 100 ILE A N 1
ATOM 745 C CA . ILE A 1 100 ? 1.327 -5.350 7.658 1.00 85.38 100 ILE A CA 1
ATOM 746 C C . ILE A 1 100 ? 2.209 -4.216 8.164 1.00 85.38 100 ILE A C 1
ATOM 748 O O . ILE A 1 100 ? 2.807 -3.517 7.363 1.00 85.38 100 ILE A O 1
ATOM 752 N N . THR A 1 101 ? 2.344 -4.048 9.480 1.00 85.12 101 THR A N 1
ATOM 753 C CA . THR A 1 101 ? 3.124 -2.946 10.063 1.00 85.12 101 THR A CA 1
ATOM 754 C C . THR A 1 101 ? 4.581 -2.983 9.616 1.00 85.12 101 THR A C 1
ATOM 756 O O . THR A 1 101 ? 5.120 -1.952 9.230 1.00 85.12 101 THR A O 1
ATOM 759 N N . SER A 1 102 ? 5.204 -4.164 9.616 1.00 84.19 102 SER A N 1
ATOM 760 C CA . SER A 1 102 ? 6.584 -4.318 9.153 1.00 84.19 102 SER A CA 1
ATOM 761 C C . SER A 1 102 ? 6.728 -4.001 7.659 1.00 84.19 102 SER A C 1
ATOM 763 O O . SER A 1 102 ? 7.667 -3.306 7.275 1.00 84.19 102 SER A O 1
ATOM 765 N N . ARG A 1 103 ? 5.773 -4.433 6.821 1.00 84.75 103 ARG A N 1
ATOM 766 C CA . ARG A 1 103 ? 5.758 -4.109 5.384 1.00 84.75 103 ARG A CA 1
ATOM 767 C C . ARG A 1 103 ? 5.472 -2.635 5.105 1.00 84.75 103 ARG A C 1
ATOM 769 O O . ARG A 1 103 ? 6.129 -2.056 4.255 1.00 84.75 103 ARG A O 1
ATOM 776 N N . VAL A 1 104 ? 4.537 -2.027 5.831 1.00 84.62 104 VAL A N 1
ATOM 777 C CA . VAL A 1 104 ? 4.203 -0.597 5.744 1.00 84.62 104 VAL A CA 1
ATOM 778 C C . VAL A 1 104 ? 5.401 0.257 6.124 1.00 84.62 104 VAL A C 1
ATOM 780 O O . VAL A 1 104 ? 5.681 1.220 5.421 1.00 84.62 104 VAL A O 1
ATOM 783 N N . ASN A 1 105 ? 6.110 -0.086 7.205 1.00 85.06 105 ASN A N 1
ATOM 784 C CA . ASN A 1 105 ? 7.332 0.622 7.580 1.00 85.06 105 ASN A CA 1
ATOM 785 C C . ASN A 1 105 ? 8.374 0.508 6.468 1.00 85.06 105 ASN A C 1
ATOM 787 O O . ASN A 1 105 ? 8.838 1.540 6.013 1.00 85.06 105 ASN A O 1
ATOM 791 N N . GLN A 1 106 ? 8.628 -0.694 5.931 1.00 82.75 106 GLN A N 1
ATOM 792 C CA . GLN A 1 106 ? 9.534 -0.855 4.783 1.00 82.75 106 GLN A CA 1
ATOM 793 C C . GLN A 1 106 ? 9.121 0.001 3.581 1.00 82.75 106 GLN A C 1
ATOM 795 O O . GLN A 1 106 ? 9.969 0.649 2.979 1.00 82.75 106 GLN A O 1
ATOM 800 N N . LEU A 1 107 ? 7.829 0.022 3.237 1.00 82.06 107 LEU A N 1
ATOM 801 C CA . LEU A 1 107 ? 7.321 0.846 2.141 1.00 82.06 107 LEU A CA 1
ATOM 802 C C . LEU A 1 107 ? 7.507 2.340 2.423 1.00 82.06 107 LEU A C 1
ATOM 804 O O . LEU A 1 107 ? 7.903 3.089 1.542 1.00 82.06 107 LEU A O 1
ATOM 808 N N . THR A 1 108 ? 7.215 2.773 3.647 1.00 80.88 108 THR A N 1
ATOM 809 C CA . THR A 1 108 ? 7.282 4.183 4.046 1.00 80.88 108 THR A CA 1
ATOM 810 C C . THR A 1 108 ? 8.732 4.660 4.110 1.00 80.88 108 THR A C 1
ATOM 812 O O . THR A 1 108 ? 9.041 5.722 3.586 1.00 80.88 108 THR A O 1
ATOM 815 N N . GLU A 1 109 ? 9.631 3.855 4.678 1.00 82.81 109 GLU A N 1
ATOM 816 C CA . GLU A 1 109 ? 11.078 4.098 4.682 1.00 82.81 109 GLU A CA 1
ATOM 817 C C . GLU A 1 109 ? 11.635 4.145 3.258 1.00 82.81 109 GLU A C 1
ATOM 819 O O . GLU A 1 109 ? 12.462 4.994 2.937 1.00 82.81 109 GLU A O 1
ATOM 824 N N . PHE A 1 110 ? 11.154 3.269 2.374 1.00 80.56 110 PHE A N 1
ATOM 825 C CA . PHE A 1 110 ? 11.521 3.294 0.965 1.00 80.56 110 PHE A CA 1
ATOM 826 C C . PHE A 1 110 ? 11.073 4.586 0.274 1.00 80.56 110 PHE A C 1
ATOM 828 O O . PHE A 1 110 ? 11.868 5.217 -0.420 1.00 80.56 110 PHE A O 1
ATOM 835 N N . MET A 1 111 ? 9.821 4.999 0.487 1.00 76.06 111 MET A N 1
ATOM 836 C CA . MET A 1 111 ? 9.284 6.252 -0.050 1.00 76.06 111 MET A CA 1
ATOM 837 C C . MET A 1 111 ? 10.071 7.466 0.456 1.00 76.06 111 MET A C 1
ATOM 839 O O . MET A 1 111 ? 10.397 8.344 -0.337 1.00 76.06 111 MET A O 1
ATOM 843 N N . ASP A 1 112 ? 10.399 7.499 1.749 1.00 77.75 112 ASP A N 1
ATOM 844 C CA . ASP A 1 112 ? 11.210 8.549 2.377 1.00 77.75 112 ASP A CA 1
ATOM 845 C C . ASP A 1 112 ? 12.630 8.592 1.790 1.00 77.75 112 ASP A C 1
ATOM 847 O O . ASP A 1 112 ? 13.106 9.643 1.359 1.00 77.75 112 ASP A O 1
ATOM 851 N N . THR A 1 113 ? 13.260 7.424 1.634 1.00 74.62 113 THR A N 1
ATOM 852 C CA . THR A 1 113 ? 14.593 7.291 1.026 1.00 74.62 113 THR A CA 1
ATOM 853 C C . THR A 1 113 ? 14.606 7.756 -0.433 1.00 74.62 113 THR A C 1
ATOM 855 O O . THR A 1 113 ? 15.554 8.411 -0.865 1.00 74.62 113 THR A O 1
ATOM 858 N N . GLN A 1 114 ? 13.564 7.443 -1.212 1.00 65.12 114 GLN A N 1
ATOM 859 C CA . GLN A 1 114 ? 13.425 7.929 -2.590 1.00 65.12 114 GLN A CA 1
ATOM 860 C C . GLN A 1 114 ? 13.215 9.450 -2.648 1.00 65.12 114 GLN A C 1
ATOM 862 O O . GLN A 1 114 ? 13.752 10.105 -3.541 1.00 65.12 114 GLN A O 1
ATOM 867 N N . LEU A 1 115 ? 12.489 10.025 -1.685 1.00 57.31 115 LEU A N 1
ATOM 868 C CA . LEU A 1 115 ? 12.272 11.471 -1.591 1.00 57.31 115 LEU A CA 1
ATOM 869 C C . LEU A 1 115 ? 13.565 12.229 -1.225 1.00 57.31 115 LEU A C 1
ATOM 871 O O . LEU A 1 115 ? 13.764 13.355 -1.676 1.00 57.31 115 LEU A O 1
ATOM 875 N N . ALA A 1 116 ? 14.467 11.601 -0.464 1.00 55.44 116 ALA A N 1
ATOM 876 C CA . ALA A 1 116 ? 15.730 12.195 -0.018 1.00 55.44 116 ALA A CA 1
ATOM 877 C C . ALA A 1 116 ? 16.812 12.315 -1.114 1.00 55.44 116 ALA A C 1
ATOM 879 O O . ALA A 1 116 ? 17.752 13.090 -0.957 1.00 55.44 116 ALA A O 1
ATOM 880 N N . VAL A 1 117 ? 16.698 11.584 -2.230 1.00 50.06 117 VAL A N 1
ATOM 881 C CA . VAL A 1 117 ? 17.700 11.577 -3.322 1.00 50.06 117 VAL A CA 1
ATOM 882 C C . VAL A 1 117 ? 17.588 12.778 -4.277 1.00 50.06 117 VAL A C 1
ATOM 884 O O . VAL A 1 117 ? 18.440 12.953 -5.143 1.00 50.06 117 VAL A O 1
ATOM 887 N N . SER A 1 118 ? 16.581 13.641 -4.116 1.00 41.56 118 SER A N 1
ATOM 888 C CA . SER A 1 118 ? 16.342 14.780 -5.023 1.00 41.56 118 SER A CA 1
ATOM 889 C C . SER A 1 118 ? 16.667 16.161 -4.428 1.00 41.56 118 SER A C 1
ATOM 891 O O . SER A 1 118 ? 16.042 17.140 -4.837 1.00 41.56 118 SER A O 1
ATOM 893 N N . VAL A 1 119 ? 17.616 16.267 -3.485 1.00 42.28 119 VAL A N 1
ATOM 894 C CA . VAL A 1 119 ? 18.094 17.565 -2.955 1.00 42.28 119 VA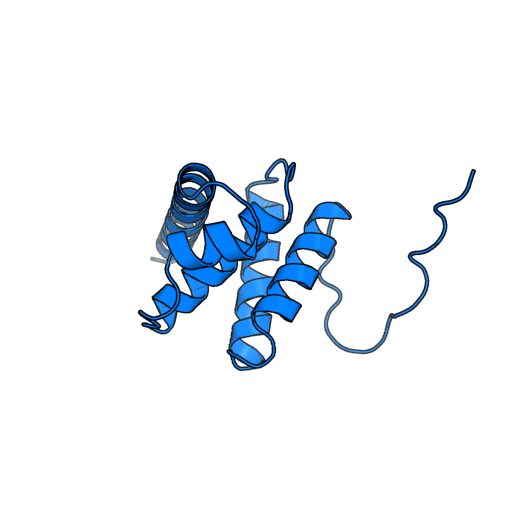L A CA 1
ATOM 895 C C .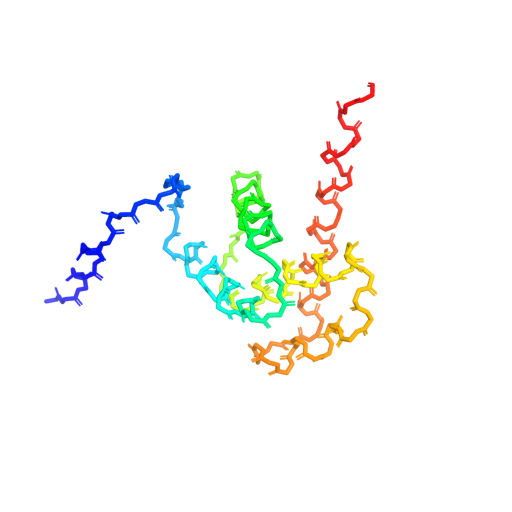 VAL A 1 119 ? 19.515 17.898 -3.392 1.00 42.28 119 VAL A C 1
ATOM 897 O O . VAL A 1 119 ? 20.369 16.983 -3.382 1.00 42.28 119 VAL A O 1
#

pLDDT: mean 73.55, std 14.22, range [33.59, 86.44]

Radius of gyration: 14.61 Å; chains: 1; bounding box: 33×48×37 Å

Foldseek 3Di:
DDDPPPPDDPDDDDPLDDPDVLLVVLLVLLLVVCVPPDDPVLSVVLNVLSSVCCVPVVDPCPASLLLSLLSNVLSCVVVVPPVRDLVVSCVVSVHDSVSSVVNNVVSVVVVVVVVVVPD

Secondary structure (DSSP, 8-state):
-----------SS-----SSHHHHHHHHHHHHHHBTTB-HHHHHHHHHHHHHHHHHH----S-HHHHHHHHHHHHHHHTT-TT--HHHHHHHTT--HHHHHHHHHHHHHHHHHHHHTT-

Organism: NCBI:txid1116391

Sequence (119 aa):
MPAAAAEEACSAGEALQWNDPLYEQVAHELTEGMTGRYGDEEIRSAVALWNDFTIRTTPAVRKTGVFAAAVEFCIAQKLGSAQVTKAALAERYSVSTSTITSRVNQLTEFMDTQLAVSV